Protein AF-A0A2Z3RYH3-F1 (afdb_monomer_lite)

pLDDT: mean 89.44, std 10.67, range [57.53, 98.12]

InterPro domains:
  IPR046177 Domain of unknown function DUF6186 [PF19684] (4-62)

Organism: NCBI:txid1987356

Secondary structure (DSSP, 8-state):
-HHHHHHHHHHHHHHHHHHHHHHHHH-TTTS--HHHHHHHHTTSHHHHHHHHHHHHHHHHHHHTS-------

Sequence (72 aa):
MIWNLVAAGYAVIALIAIGVEIFAQRKPDTVAPIGDMLDHVMKSRTTRVAVIAAWWWFGWHFAFADTVQLNL

Radius of gyration: 18.24 Å; chains: 1; bounding box: 45×13×46 Å

Structure (mmCIF, N/CA/C/O backbone):
data_AF-A0A2Z3RYH3-F1
#
_entry.id   AF-A0A2Z3RYH3-F1
#
loop_
_atom_site.group_PDB
_atom_site.id
_atom_site.type_symbol
_atom_site.label_atom_id
_atom_site.label_alt_id
_atom_site.label_comp_id
_atom_site.label_asym_id
_atom_site.label_entity_id
_atom_site.label_seq_id
_atom_site.pdbx_PDB_ins_code
_atom_site.Cartn_x
_atom_site.Cartn_y
_atom_site.Cartn_z
_atom_site.occupancy
_atom_site.B_iso_or_equiv
_atom_site.auth_seq_id
_atom_site.auth_comp_id
_atom_site.auth_asym_id
_atom_site.auth_atom_id
_atom_site.pdbx_PDB_model_num
ATOM 1 N N . MET A 1 1 ? 6.428 -3.869 -26.094 1.00 64.50 1 MET A N 1
ATOM 2 C CA . MET A 1 1 ? 5.389 -4.918 -25.947 1.00 64.50 1 MET A CA 1
ATOM 3 C C . MET A 1 1 ? 5.215 -5.372 -24.493 1.00 64.50 1 MET A C 1
ATOM 5 O O . MET A 1 1 ? 4.093 -5.342 -24.014 1.00 64.50 1 MET A O 1
ATOM 9 N N . ILE A 1 2 ? 6.294 -5.692 -23.758 1.00 83.94 2 ILE A N 1
ATOM 10 C CA . ILE A 1 2 ? 6.246 -6.104 -22.332 1.00 83.94 2 ILE A CA 1
ATOM 11 C C . ILE A 1 2 ? 5.717 -4.991 -21.407 1.00 83.94 2 ILE A C 1
ATOM 13 O O . ILE A 1 2 ? 4.941 -5.263 -20.499 1.00 83.94 2 ILE A O 1
ATOM 17 N N . TRP A 1 3 ? 6.067 -3.730 -21.684 1.00 89.31 3 TRP A N 1
ATOM 18 C CA . TRP A 1 3 ? 5.622 -2.568 -20.902 1.00 89.31 3 TRP A CA 1
ATOM 19 C C . TRP A 1 3 ? 4.100 -2.492 -20.719 1.00 89.31 3 TRP A C 1
ATOM 21 O O . TRP A 1 3 ? 3.627 -2.283 -19.610 1.00 89.31 3 TRP A O 1
ATOM 31 N N . ASN A 1 4 ? 3.328 -2.734 -21.783 1.00 92.06 4 ASN A N 1
ATOM 32 C CA . ASN A 1 4 ? 1.865 -2.667 -21.729 1.00 92.06 4 ASN A CA 1
ATOM 33 C C . ASN A 1 4 ? 1.281 -3.770 -20.840 1.00 92.06 4 ASN A C 1
ATOM 35 O O . ASN A 1 4 ? 0.289 -3.546 -20.160 1.00 92.06 4 ASN A O 1
ATOM 39 N N . LEU A 1 5 ? 1.915 -4.945 -20.831 1.00 92.00 5 LEU A N 1
ATOM 40 C CA . LEU A 1 5 ? 1.545 -6.076 -19.982 1.00 92.00 5 LEU A CA 1
ATOM 41 C C . LEU A 1 5 ? 1.811 -5.767 -18.507 1.00 92.00 5 LEU A C 1
ATOM 43 O O . LEU A 1 5 ? 0.950 -5.995 -17.662 1.00 92.00 5 LEU A O 1
ATOM 47 N N . VAL A 1 6 ? 2.978 -5.190 -18.216 1.00 94.81 6 VAL A N 1
ATOM 48 C CA . VAL A 1 6 ? 3.350 -4.760 -16.863 1.00 94.81 6 VAL A CA 1
ATOM 49 C C . VAL A 1 6 ? 2.406 -3.658 -16.379 1.00 94.81 6 VAL A C 1
ATOM 51 O O . VAL A 1 6 ? 1.817 -3.780 -15.306 1.00 94.81 6 VAL A O 1
ATOM 54 N N . ALA A 1 7 ? 2.195 -2.622 -17.193 1.00 95.69 7 ALA A N 1
ATOM 55 C CA . ALA A 1 7 ? 1.297 -1.517 -16.877 1.00 95.69 7 ALA A CA 1
ATOM 56 C C . ALA A 1 7 ? -0.147 -1.996 -16.657 1.00 95.69 7 ALA A C 1
ATOM 58 O O . ALA A 1 7 ? -0.780 -1.602 -15.680 1.00 95.69 7 ALA A O 1
ATOM 59 N N . ALA A 1 8 ? -0.651 -2.889 -17.516 1.00 96.44 8 ALA A N 1
ATOM 60 C CA . ALA A 1 8 ? -1.977 -3.478 -17.358 1.00 96.44 8 ALA A CA 1
ATOM 61 C C . ALA A 1 8 ? -2.083 -4.317 -16.077 1.00 96.44 8 ALA A C 1
ATOM 63 O O . ALA A 1 8 ? -3.076 -4.205 -15.363 1.00 96.44 8 ALA A O 1
ATOM 64 N N . GLY A 1 9 ? -1.056 -5.106 -15.745 1.00 96.00 9 GLY A N 1
ATOM 65 C CA . GLY A 1 9 ? -1.015 -5.883 -14.506 1.00 96.00 9 GLY A CA 1
ATOM 66 C C . GLY A 1 9 ? -1.130 -4.998 -13.263 1.00 96.00 9 GLY A C 1
ATOM 67 O O . GLY A 1 9 ? -1.998 -5.229 -12.420 1.00 96.00 9 GLY A O 1
ATOM 68 N N . TYR A 1 10 ? -0.324 -3.935 -13.180 1.00 96.75 10 TYR A N 1
ATOM 69 C CA . TYR A 1 10 ? -0.415 -2.974 -12.077 1.00 96.75 10 TYR A CA 1
ATOM 70 C C . TYR A 1 10 ? -1.761 -2.244 -12.040 1.00 96.75 10 TYR A C 1
ATOM 72 O O . TYR A 1 10 ? -2.322 -2.066 -10.959 1.00 96.75 10 TYR A O 1
ATOM 80 N N . ALA A 1 11 ? -2.311 -1.866 -13.197 1.00 97.75 11 ALA A N 1
ATOM 81 C CA . ALA A 1 11 ? -3.622 -1.226 -13.269 1.00 97.75 11 ALA A CA 1
ATOM 82 C C . ALA A 1 11 ? -4.734 -2.145 -12.741 1.00 97.75 11 ALA A C 1
ATOM 84 O O . ALA A 1 11 ? -5.577 -1.697 -11.969 1.00 97.75 11 ALA A O 1
ATOM 85 N N . VAL A 1 12 ? -4.716 -3.435 -13.091 1.00 98.12 12 VAL A N 1
ATOM 86 C CA . VAL A 1 12 ? -5.684 -4.420 -12.585 1.00 98.12 12 VAL A CA 1
ATOM 87 C C . VAL A 1 12 ? -5.577 -4.564 -11.069 1.00 98.12 12 VAL A C 1
ATOM 89 O O . VAL A 1 12 ? -6.597 -4.514 -10.386 1.00 98.12 12 VAL A O 1
ATOM 92 N N . ILE A 1 13 ? -4.361 -4.680 -10.528 1.00 97.88 13 ILE A N 1
ATOM 93 C CA . ILE A 1 13 ? -4.147 -4.766 -9.075 1.00 97.88 13 ILE A CA 1
ATOM 94 C C . ILE A 1 13 ? -4.693 -3.515 -8.375 1.00 97.88 13 ILE A C 1
ATOM 96 O O . ILE A 1 13 ? -5.423 -3.635 -7.391 1.00 97.88 13 ILE A O 1
ATOM 100 N N . ALA A 1 14 ? -4.394 -2.323 -8.901 1.00 97.69 14 ALA A N 1
ATOM 101 C CA . ALA A 1 14 ? -4.882 -1.064 -8.344 1.00 97.69 14 ALA A CA 1
ATOM 102 C C . ALA A 1 14 ? -6.415 -0.971 -8.389 1.00 97.69 14 ALA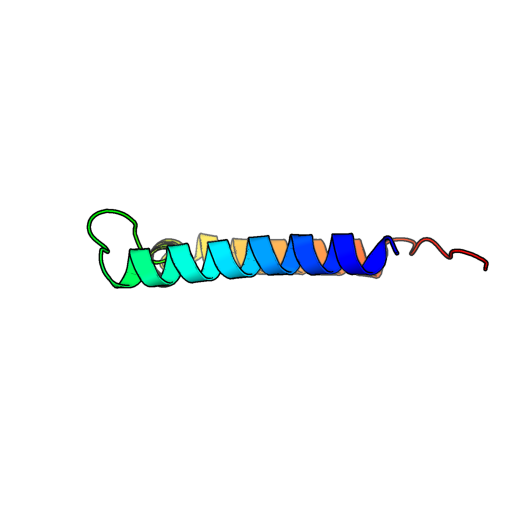 A C 1
ATOM 104 O O . ALA A 1 14 ? -7.039 -0.598 -7.397 1.00 97.69 14 ALA A O 1
ATOM 105 N N . LEU A 1 15 ? -7.036 -1.358 -9.506 1.00 98.12 15 LEU A N 1
ATOM 106 C CA . LEU A 1 15 ? -8.493 -1.363 -9.653 1.00 98.12 15 LEU A CA 1
ATOM 107 C C . LEU A 1 15 ? -9.167 -2.345 -8.692 1.00 98.12 15 LEU A C 1
ATOM 109 O O . LEU A 1 15 ? -10.190 -2.002 -8.104 1.00 98.12 15 LEU A O 1
ATOM 113 N N . ILE A 1 16 ? -8.592 -3.535 -8.496 1.00 97.75 16 ILE A N 1
ATOM 114 C CA . ILE A 1 16 ? -9.092 -4.507 -7.518 1.00 97.75 16 ILE A CA 1
ATOM 115 C C . ILE A 1 16 ? -8.979 -3.933 -6.106 1.00 97.75 16 ILE A C 1
ATOM 117 O O . ILE A 1 16 ? -9.958 -3.971 -5.367 1.00 97.75 16 ILE A O 1
ATOM 121 N N . ALA A 1 17 ? -7.827 -3.364 -5.742 1.00 96.06 17 ALA A N 1
ATOM 122 C CA . ALA A 1 17 ? -7.624 -2.766 -4.424 1.00 96.06 17 ALA A CA 1
ATOM 123 C C . ALA A 1 17 ? -8.642 -1.647 -4.146 1.00 96.06 17 ALA A C 1
ATOM 125 O O . ALA A 1 17 ? -9.289 -1.648 -3.100 1.00 96.06 17 ALA A O 1
ATOM 126 N N . ILE A 1 18 ? -8.852 -0.747 -5.111 1.00 96.81 18 ILE A N 1
ATOM 127 C CA . ILE A 1 18 ? -9.856 0.322 -5.017 1.00 96.81 18 ILE A CA 1
ATOM 128 C C . ILE A 1 18 ? -11.269 -0.265 -4.926 1.00 96.81 18 ILE A C 1
ATOM 130 O O . ILE A 1 18 ? -12.067 0.183 -4.109 1.00 96.81 18 ILE A O 1
ATOM 134 N N . GLY A 1 19 ? -11.593 -1.274 -5.737 1.00 97.06 19 GLY A N 1
ATOM 135 C CA . GLY A 1 19 ? -12.902 -1.924 -5.720 1.00 97.06 19 GLY A CA 1
ATOM 136 C C . GLY A 1 19 ? -13.213 -2.587 -4.377 1.00 97.06 19 GLY A C 1
ATOM 1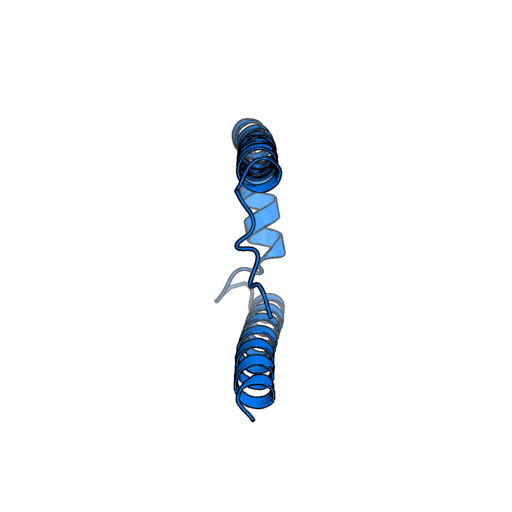37 O O . GLY A 1 19 ? -14.320 -2.429 -3.861 1.00 97.06 19 GLY A O 1
ATOM 138 N N . VAL A 1 20 ? -12.230 -3.276 -3.790 1.00 96.00 20 VAL A N 1
ATOM 139 C CA . VAL A 1 20 ? -12.334 -3.883 -2.456 1.00 96.00 20 VAL A CA 1
ATOM 140 C C . VAL A 1 20 ? -12.501 -2.811 -1.386 1.00 96.00 20 VAL A C 1
ATOM 142 O O . VAL A 1 20 ? -13.385 -2.950 -0.550 1.00 96.00 20 VAL A O 1
ATOM 145 N N . GLU A 1 21 ? -11.726 -1.729 -1.431 1.00 96.12 21 GLU A N 1
ATOM 146 C CA . GLU A 1 21 ? -11.840 -0.635 -0.462 1.00 96.12 21 GLU A CA 1
ATOM 147 C C . GLU A 1 21 ? -13.206 0.063 -0.552 1.00 96.12 21 GLU A C 1
ATOM 149 O O . GLU A 1 21 ? -13.873 0.271 0.457 1.00 96.12 21 GLU A O 1
ATOM 154 N N . ILE A 1 22 ? -13.693 0.346 -1.763 1.00 96.69 22 ILE A N 1
ATOM 155 C CA . ILE A 1 22 ? -15.038 0.901 -1.974 1.00 96.69 22 ILE A CA 1
ATOM 156 C C . ILE A 1 22 ? -16.114 -0.058 -1.444 1.00 96.69 22 ILE A C 1
ATOM 158 O O . ILE A 1 22 ? -17.119 0.379 -0.877 1.00 96.69 22 ILE A O 1
ATOM 162 N N . PHE A 1 23 ? -15.938 -1.364 -1.647 1.00 96.75 23 PHE A N 1
ATOM 163 C CA . PHE A 1 23 ? -16.851 -2.369 -1.113 1.00 96.75 23 PHE A CA 1
ATOM 164 C C . PHE A 1 23 ? -16.809 -2.411 0.419 1.00 96.75 23 PHE A C 1
ATOM 166 O O . PHE A 1 23 ? -17.871 -2.409 1.041 1.00 96.75 23 PHE A O 1
ATOM 173 N N . ALA A 1 24 ? -15.618 -2.374 1.017 1.00 95.25 24 ALA A N 1
ATOM 174 C CA . ALA A 1 24 ? -15.410 -2.337 2.461 1.00 95.25 24 ALA A CA 1
ATOM 175 C C . ALA A 1 24 ? -16.064 -1.096 3.087 1.00 95.25 24 ALA A C 1
ATOM 177 O O . ALA A 1 24 ? -16.805 -1.213 4.057 1.00 95.25 24 ALA A O 1
ATOM 178 N N . GLN A 1 25 ? -15.919 0.077 2.463 1.00 94.62 25 GLN A N 1
ATOM 179 C CA . GLN A 1 25 ? -16.585 1.308 2.905 1.00 94.62 25 GLN A CA 1
ATOM 180 C C . GLN A 1 25 ? -18.117 1.214 2.855 1.00 94.62 25 GLN A C 1
ATOM 182 O O . GLN A 1 25 ? -18.801 1.819 3.678 1.00 94.62 25 GLN A O 1
ATOM 187 N N . ARG A 1 26 ? -18.681 0.460 1.901 1.00 95.19 26 ARG A N 1
ATOM 188 C CA . ARG A 1 26 ? -20.138 0.258 1.799 1.00 95.19 26 ARG A CA 1
ATOM 189 C C . ARG A 1 26 ? -20.671 -0.866 2.684 1.00 95.19 26 ARG A C 1
ATOM 191 O O . ARG A 1 26 ? -21.854 -0.842 3.019 1.00 95.19 26 ARG A O 1
ATOM 198 N N . LYS A 1 27 ? -19.843 -1.857 3.015 1.00 93.12 27 LYS A N 1
ATOM 199 C CA . LYS A 1 27 ? -20.193 -3.011 3.856 1.00 93.12 27 LYS A CA 1
ATOM 200 C C . LYS A 1 27 ? -19.118 -3.263 4.923 1.00 93.12 27 LYS A C 1
ATOM 202 O O . LYS A 1 27 ? -18.491 -4.330 4.906 1.00 93.12 27 LYS A O 1
ATOM 207 N N . PRO A 1 28 ? -18.944 -2.325 5.872 1.00 90.00 28 PRO A N 1
ATOM 208 C CA . PRO A 1 28 ? -17.895 -2.415 6.889 1.00 90.00 28 PRO A CA 1
ATOM 209 C C . PRO A 1 28 ? -18.052 -3.645 7.795 1.00 90.00 28 PRO A C 1
ATOM 211 O O . PRO A 1 28 ? -17.063 -4.184 8.279 1.00 90.00 28 PRO A O 1
ATOM 214 N N . ASP A 1 29 ? -19.279 -4.154 7.949 1.00 92.38 29 ASP A N 1
ATOM 215 C CA . ASP A 1 29 ? -19.570 -5.355 8.743 1.00 92.38 29 ASP A CA 1
ATOM 216 C C . ASP A 1 29 ? -19.024 -6.652 8.117 1.00 92.38 29 ASP A C 1
ATOM 218 O O . ASP A 1 29 ? -18.904 -7.669 8.796 1.00 92.38 29 ASP A O 1
ATOM 222 N N . THR A 1 30 ? -18.728 -6.657 6.810 1.00 91.94 30 THR A N 1
ATOM 223 C CA . THR A 1 30 ? -18.177 -7.832 6.106 1.00 91.94 30 THR A CA 1
ATOM 224 C C . THR A 1 30 ? -16.666 -7.728 5.934 1.00 91.94 30 THR A C 1
ATOM 226 O O . THR A 1 30 ? -15.953 -8.711 6.127 1.00 91.94 30 THR A O 1
ATOM 229 N N . VAL A 1 31 ? -16.174 -6.548 5.553 1.00 91.88 31 VAL A N 1
ATOM 230 C CA . VAL A 1 31 ? -14.746 -6.267 5.372 1.00 91.88 31 VAL A CA 1
ATOM 231 C C . VAL A 1 31 ? -14.480 -4.888 5.952 1.00 91.88 31 VAL A C 1
ATOM 233 O O . VAL A 1 31 ? -15.084 -3.917 5.506 1.00 91.88 31 VAL A O 1
ATOM 236 N N . ALA A 1 32 ? -13.573 -4.797 6.924 1.00 92.69 32 ALA A N 1
ATOM 237 C CA . ALA A 1 32 ? -13.211 -3.506 7.492 1.00 92.69 32 ALA A CA 1
ATOM 238 C C . ALA A 1 32 ? -12.463 -2.647 6.444 1.00 92.69 32 ALA A C 1
ATOM 240 O O . ALA A 1 32 ? -11.584 -3.168 5.751 1.00 92.69 32 ALA A O 1
ATOM 241 N N . PRO A 1 33 ? -12.783 -1.349 6.317 1.00 95.00 33 PRO A N 1
ATOM 242 C CA . PRO A 1 33 ? -12.025 -0.422 5.481 1.00 95.00 33 PRO A CA 1
ATOM 243 C C . PRO A 1 33 ? -10.557 -0.349 5.905 1.00 95.00 33 PRO A C 1
ATOM 245 O O . PRO A 1 33 ? -10.238 -0.409 7.099 1.00 95.00 33 PRO A O 1
ATOM 248 N N . ILE A 1 34 ? -9.650 -0.158 4.945 1.00 93.31 34 ILE A N 1
ATOM 249 C CA . ILE A 1 34 ? -8.209 -0.056 5.225 1.00 93.31 34 ILE A CA 1
ATOM 250 C C . ILE A 1 34 ? -7.919 1.108 6.183 1.00 93.31 34 ILE A C 1
ATOM 252 O O . ILE A 1 34 ? -7.056 0.984 7.053 1.00 93.31 34 ILE A O 1
ATOM 256 N N . GLY A 1 35 ? -8.660 2.215 6.062 1.00 91.19 35 GLY A N 1
ATOM 257 C CA . GLY A 1 35 ? -8.548 3.363 6.967 1.00 91.19 35 GLY A CA 1
ATOM 258 C C . GLY A 1 35 ? -8.806 2.989 8.428 1.00 91.19 35 GLY A C 1
ATOM 259 O O . GLY A 1 35 ? -7.987 3.296 9.289 1.00 91.19 35 GLY A O 1
ATOM 260 N N . ASP A 1 36 ? -9.874 2.237 8.697 1.00 93.81 36 ASP A N 1
ATOM 261 C CA . ASP A 1 36 ? -10.242 1.825 10.056 1.00 93.81 36 ASP A CA 1
ATOM 262 C C . ASP A 1 36 ? -9.233 0.834 10.643 1.00 93.81 36 ASP A C 1
ATOM 264 O O . ASP A 1 36 ? -8.876 0.915 11.824 1.00 93.81 36 ASP A O 1
ATOM 268 N N . MET A 1 37 ? -8.729 -0.088 9.815 1.00 93.38 37 MET A N 1
ATOM 269 C CA . MET A 1 37 ? -7.649 -0.996 10.208 1.00 93.38 37 MET A CA 1
ATOM 270 C C . MET A 1 37 ? -6.390 -0.212 10.591 1.00 93.38 37 MET A C 1
ATOM 272 O O . MET A 1 37 ? -5.782 -0.474 11.634 1.00 93.38 37 MET A O 1
ATOM 276 N N . LEU A 1 38 ? -6.006 0.765 9.765 1.00 92.94 38 LEU A N 1
ATOM 277 C CA . LEU A 1 38 ? -4.832 1.592 10.006 1.00 92.94 38 LEU A CA 1
ATOM 278 C C . LEU A 1 38 ? -5.005 2.432 11.273 1.00 92.94 38 LEU A C 1
ATOM 280 O O . LEU A 1 38 ? -4.116 2.420 12.123 1.00 92.94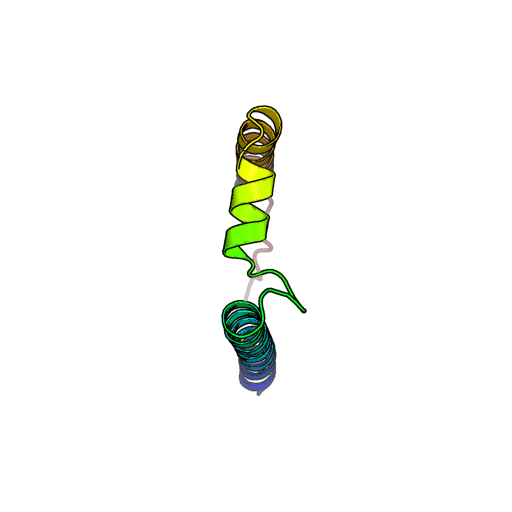 38 LEU A O 1
ATOM 284 N N . ASP A 1 39 ? -6.151 3.084 11.452 1.00 94.69 39 ASP A N 1
ATOM 285 C CA . ASP A 1 39 ? -6.470 3.856 12.654 1.00 94.69 39 ASP A CA 1
ATOM 286 C C . ASP A 1 39 ? -6.423 2.990 13.910 1.00 94.69 39 ASP A C 1
ATOM 288 O O . ASP A 1 39 ? -5.879 3.402 14.940 1.00 94.69 39 ASP A O 1
ATOM 292 N N . HIS A 1 40 ? -6.942 1.764 13.836 1.00 94.12 40 HIS A N 1
ATOM 293 C CA . HIS A 1 40 ? -6.884 0.820 14.943 1.00 94.12 40 HIS A CA 1
ATOM 294 C C . HIS A 1 40 ? -5.437 0.481 15.319 1.00 94.12 40 HIS A C 1
ATOM 296 O O . HIS A 1 40 ? -5.049 0.595 16.485 1.00 94.12 40 HIS A O 1
ATOM 302 N N . VAL A 1 41 ? -4.616 0.115 14.336 1.00 93.62 41 VAL A N 1
ATOM 303 C CA . VAL A 1 41 ? -3.213 -0.268 14.542 1.00 93.62 41 VAL A CA 1
ATOM 304 C C . VAL A 1 41 ? -2.368 0.931 15.002 1.00 93.62 41 VAL A C 1
ATOM 306 O O . VAL A 1 41 ? -1.504 0.793 15.877 1.00 93.62 41 VAL A O 1
ATOM 309 N N . MET A 1 42 ? -2.656 2.129 14.487 1.00 94.50 42 MET A N 1
ATOM 310 C CA . MET A 1 42 ? -1.980 3.381 14.838 1.00 94.50 42 MET A CA 1
ATOM 311 C C . MET A 1 42 ? -2.365 3.932 16.216 1.00 94.50 42 MET A C 1
ATOM 313 O O . MET A 1 42 ? -1.762 4.914 16.657 1.00 94.50 42 MET A O 1
ATOM 317 N N . LYS A 1 43 ? -3.310 3.338 16.954 1.00 95.31 43 LYS A N 1
ATOM 318 C CA . LYS A 1 43 ? -3.574 3.740 18.353 1.00 95.31 43 LYS A CA 1
ATOM 319 C C . LYS A 1 43 ? -2.397 3.436 19.282 1.00 95.31 43 LYS A C 1
ATOM 321 O O . LYS A 1 43 ? -2.193 4.144 20.266 1.00 95.31 43 LYS A O 1
ATOM 326 N N . SER A 1 44 ? -1.594 2.423 18.964 1.00 94.44 44 SER A N 1
ATOM 327 C CA . SER A 1 44 ? -0.433 2.047 19.769 1.00 94.44 44 SER A CA 1
ATOM 328 C C . SER A 1 44 ? 0.776 2.937 19.472 1.00 94.44 44 SER A C 1
ATOM 330 O O . SER A 1 44 ? 1.239 3.040 18.333 1.00 94.44 44 SER A O 1
ATOM 332 N N . ARG A 1 45 ? 1.351 3.535 20.525 1.00 91.50 45 ARG A N 1
ATOM 333 C CA . ARG A 1 45 ? 2.604 4.303 20.428 1.00 91.50 45 ARG A CA 1
ATOM 334 C C . ARG A 1 45 ? 3.752 3.436 19.910 1.00 91.50 45 ARG A C 1
ATOM 336 O O . ARG A 1 45 ? 4.549 3.913 19.108 1.00 91.50 45 ARG A O 1
ATOM 343 N N . THR A 1 46 ? 3.803 2.170 20.324 1.00 95.12 46 THR A N 1
ATOM 344 C CA . THR A 1 46 ? 4.804 1.204 19.859 1.00 95.12 46 THR A CA 1
ATOM 345 C C . THR A 1 46 ? 4.697 0.999 18.359 1.00 95.12 46 THR A C 1
ATOM 347 O O . THR A 1 46 ? 5.712 1.031 17.674 1.00 95.12 46 THR A O 1
ATOM 350 N N . THR A 1 47 ? 3.480 0.871 17.826 1.00 93.44 47 THR A N 1
ATOM 351 C CA . THR A 1 47 ? 3.297 0.658 16.390 1.00 93.44 47 THR A CA 1
ATOM 352 C C . THR A 1 47 ? 3.690 1.883 15.574 1.00 93.44 47 THR A C 1
ATOM 354 O O . THR A 1 47 ? 4.344 1.738 14.548 1.00 93.44 47 THR A O 1
ATOM 357 N N . ARG A 1 48 ? 3.393 3.099 16.051 1.00 94.06 48 ARG A N 1
ATOM 358 C CA . ARG A 1 48 ? 3.865 4.334 15.396 1.00 94.06 48 ARG A CA 1
ATOM 359 C C . ARG A 1 48 ? 5.389 4.389 15.320 1.00 94.06 48 ARG A C 1
ATOM 361 O O . ARG A 1 48 ? 5.942 4.676 14.264 1.00 94.06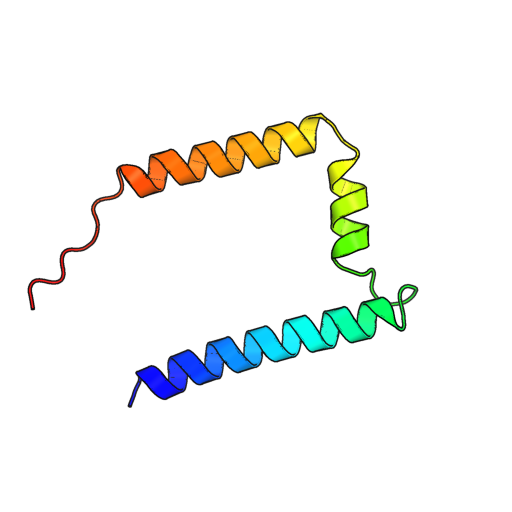 48 ARG A O 1
ATOM 368 N N . VAL A 1 49 ? 6.065 4.086 16.430 1.00 96.69 49 VAL A N 1
ATOM 369 C CA . VAL A 1 49 ? 7.535 4.035 16.470 1.00 96.69 49 VAL A CA 1
ATOM 370 C C . VAL A 1 49 ? 8.061 2.925 15.563 1.00 96.69 49 VAL A C 1
ATOM 372 O O . VAL A 1 49 ? 9.018 3.158 14.836 1.00 96.69 49 VAL A O 1
ATOM 375 N N . ALA A 1 50 ? 7.418 1.757 15.544 1.00 95.19 50 ALA A N 1
ATOM 376 C CA . ALA A 1 50 ? 7.789 0.652 14.668 1.00 95.19 50 ALA A CA 1
ATOM 377 C C . ALA A 1 50 ? 7.653 1.021 13.183 1.00 95.19 50 ALA A C 1
ATOM 379 O O . ALA A 1 50 ? 8.544 0.699 12.408 1.00 95.19 50 ALA A O 1
ATOM 380 N N . VAL A 1 51 ? 6.599 1.745 12.789 1.00 94.00 51 VAL A N 1
ATOM 381 C CA . VAL A 1 51 ? 6.436 2.243 11.413 1.00 94.00 51 VAL A CA 1
ATOM 382 C C . VAL A 1 51 ? 7.544 3.229 11.051 1.00 94.00 51 VAL A C 1
ATOM 384 O O . VAL A 1 51 ? 8.150 3.090 9.992 1.00 94.00 51 VAL A O 1
ATOM 387 N N . ILE A 1 52 ? 7.865 4.180 11.934 1.00 94.75 52 ILE A N 1
ATOM 388 C CA . ILE A 1 52 ? 8.969 5.127 11.707 1.00 94.75 52 ILE A CA 1
ATOM 389 C C . ILE A 1 52 ? 10.309 4.384 11.620 1.00 94.75 52 ILE A C 1
ATOM 391 O O . ILE A 1 52 ? 11.111 4.676 10.740 1.00 94.75 52 ILE A O 1
ATOM 395 N N . ALA A 1 53 ? 10.547 3.407 12.496 1.00 95.44 53 ALA A N 1
ATOM 396 C CA . ALA A 1 53 ? 11.765 2.604 12.503 1.00 95.44 53 ALA A CA 1
ATOM 397 C C . ALA A 1 53 ? 11.883 1.724 11.252 1.00 95.44 53 ALA A C 1
ATOM 399 O O . ALA A 1 53 ? 12.967 1.630 10.688 1.00 95.44 53 ALA A O 1
ATOM 400 N N . ALA A 1 54 ? 10.784 1.126 10.785 1.00 93.38 54 ALA A N 1
ATOM 401 C CA . ALA A 1 54 ? 10.741 0.367 9.539 1.00 93.38 54 ALA A CA 1
ATOM 402 C C . ALA A 1 54 ? 10.998 1.275 8.329 1.00 93.38 54 ALA A C 1
ATOM 404 O O . ALA A 1 54 ? 11.771 0.921 7.443 1.00 93.38 54 ALA A O 1
ATOM 405 N N . TRP A 1 55 ? 10.409 2.472 8.313 1.00 92.88 55 TRP A N 1
ATOM 406 C CA . TRP A 1 55 ? 10.666 3.461 7.268 1.00 92.88 55 TRP A CA 1
ATOM 407 C C . TRP A 1 55 ? 12.127 3.916 7.259 1.00 92.88 55 TRP A C 1
ATOM 409 O O . TRP A 1 55 ? 12.768 3.922 6.210 1.00 92.88 55 TRP A O 1
ATOM 419 N N . TRP A 1 56 ? 12.672 4.239 8.434 1.00 93.50 56 TRP A N 1
ATOM 420 C CA . TRP A 1 56 ? 14.087 4.553 8.604 1.00 93.50 56 TRP A CA 1
ATOM 421 C C . TRP A 1 56 ? 14.962 3.400 8.112 1.00 93.50 56 TRP A C 1
ATOM 423 O O . TRP A 1 56 ? 15.903 3.633 7.357 1.00 93.50 56 TRP A O 1
ATOM 433 N N . TRP A 1 57 ? 14.601 2.165 8.482 1.00 92.44 57 TRP A N 1
ATOM 434 C CA . TRP A 1 57 ? 15.275 0.938 8.073 1.00 92.44 57 TRP A CA 1
ATOM 435 C C . TRP A 1 57 ? 15.363 0.795 6.554 1.00 92.44 57 TRP A C 1
ATOM 437 O O . TRP A 1 57 ? 16.454 0.653 6.006 1.00 92.44 57 TRP A O 1
ATOM 447 N N . PHE A 1 58 ? 14.230 0.905 5.860 1.00 88.81 58 PHE A N 1
ATOM 448 C CA . PHE A 1 58 ? 14.210 0.877 4.399 1.00 88.81 58 PHE A CA 1
ATOM 449 C C . PHE A 1 58 ? 15.015 2.029 3.796 1.00 88.81 58 PHE A C 1
ATOM 451 O O . PHE A 1 58 ? 15.773 1.808 2.855 1.00 88.81 58 PHE A O 1
ATOM 458 N N . GLY A 1 59 ? 14.900 3.236 4.353 1.00 85.56 59 GLY A N 1
ATOM 459 C CA . GLY A 1 59 ? 15.609 4.415 3.866 1.00 85.56 59 GLY A CA 1
ATOM 460 C C . GLY A 1 59 ? 17.118 4.200 3.768 1.00 85.56 59 GLY A C 1
ATOM 461 O O . GLY A 1 59 ? 17.689 4.399 2.697 1.00 85.56 59 GLY A O 1
ATOM 462 N N . TRP A 1 60 ? 17.768 3.743 4.842 1.00 86.06 60 TRP A N 1
ATOM 463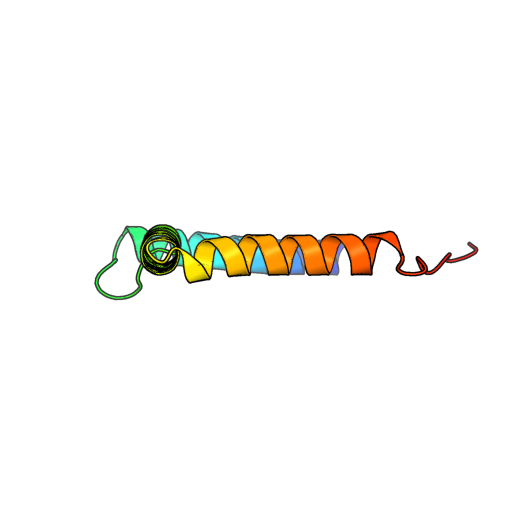 C CA . TRP A 1 60 ? 19.215 3.515 4.795 1.00 86.06 60 TRP A CA 1
ATOM 464 C C . TRP A 1 60 ? 19.588 2.301 3.933 1.00 86.06 60 TRP A C 1
ATOM 466 O O . TRP A 1 60 ? 20.574 2.361 3.204 1.00 86.06 60 TRP A O 1
ATOM 476 N N . HIS A 1 61 ? 18.786 1.234 3.932 1.00 84.12 61 HIS A N 1
ATOM 477 C CA . HIS A 1 61 ? 19.061 0.068 3.092 1.00 84.12 61 HIS A CA 1
ATOM 478 C C . HIS A 1 61 ? 18.995 0.362 1.595 1.00 84.12 61 HIS A C 1
ATOM 480 O O . HIS A 1 61 ? 19.826 -0.150 0.853 1.00 84.12 61 HIS A O 1
ATOM 486 N N . PHE A 1 62 ? 18.039 1.178 1.148 1.00 77.94 62 PHE A N 1
ATOM 487 C CA . PHE A 1 62 ? 17.917 1.548 -0.263 1.00 77.94 62 PHE A CA 1
ATOM 488 C C . PHE A 1 62 ? 18.855 2.690 -0.660 1.00 77.94 62 PHE A C 1
ATOM 490 O O . PHE A 1 62 ? 19.304 2.717 -1.801 1.00 77.94 62 PHE A O 1
ATOM 497 N N . ALA A 1 63 ? 19.191 3.607 0.255 1.00 78.00 63 ALA A N 1
ATOM 498 C CA . ALA A 1 63 ? 20.129 4.695 -0.035 1.00 78.00 63 ALA A CA 1
ATOM 499 C C . ALA A 1 63 ? 21.552 4.193 -0.324 1.00 78.00 63 ALA A C 1
ATOM 501 O O . ALA A 1 63 ? 22.259 4.796 -1.128 1.00 78.00 63 ALA A O 1
ATOM 502 N N . PHE A 1 64 ? 21.961 3.097 0.319 1.00 76.50 64 PHE A N 1
ATOM 503 C CA . PHE A 1 64 ? 23.271 2.471 0.118 1.00 76.50 64 PHE A CA 1
ATOM 504 C C . PHE A 1 64 ? 23.196 1.164 -0.677 1.00 76.50 64 PHE A C 1
ATOM 506 O O . PHE A 1 64 ? 24.198 0.460 -0.787 1.00 76.50 64 PHE A O 1
ATOM 513 N N . ALA A 1 65 ? 22.025 0.818 -1.217 1.00 71.31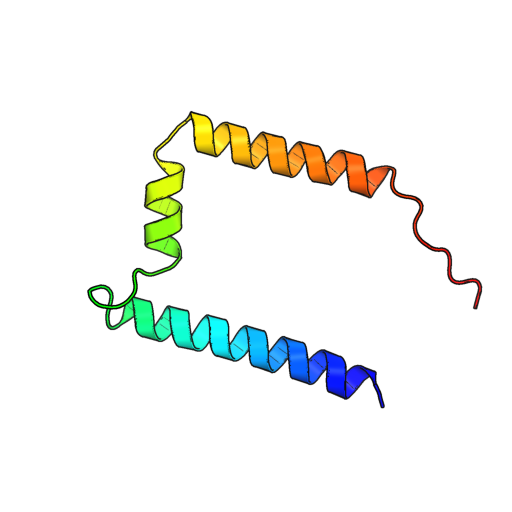 65 ALA A N 1
ATOM 514 C CA . ALA A 1 65 ? 21.923 -0.301 -2.137 1.00 71.31 65 ALA A CA 1
ATOM 515 C C . ALA A 1 65 ? 22.601 0.080 -3.454 1.00 71.31 65 ALA A C 1
ATOM 517 O O . ALA A 1 65 ? 22.254 1.093 -4.065 1.00 71.31 65 ALA A O 1
ATOM 518 N N . ASP A 1 66 ? 23.533 -0.757 -3.909 1.00 70.38 66 ASP A N 1
ATOM 519 C CA . ASP A 1 66 ? 24.072 -0.649 -5.258 1.00 70.38 66 ASP A CA 1
ATOM 520 C C . ASP A 1 66 ? 22.914 -0.764 -6.250 1.00 70.38 66 ASP A C 1
ATOM 522 O O . ASP A 1 66 ? 22.255 -1.800 -6.383 1.00 70.38 66 ASP A O 1
ATOM 526 N N . THR A 1 67 ? 22.632 0.338 -6.938 1.00 68.12 67 THR A N 1
ATOM 527 C CA . THR A 1 67 ? 21.682 0.316 -8.040 1.00 68.12 67 THR A CA 1
ATOM 528 C C . THR A 1 67 ? 22.334 -0.456 -9.177 1.00 68.12 67 THR A C 1
ATOM 530 O O . THR A 1 67 ? 23.473 -0.183 -9.555 1.00 68.12 67 THR A O 1
ATOM 533 N N . VAL A 1 68 ? 21.633 -1.462 -9.705 1.00 66.06 68 VAL A N 1
ATOM 534 C CA . VAL A 1 68 ? 22.101 -2.215 -10.870 1.00 66.06 68 VAL A CA 1
ATOM 535 C C . VAL A 1 68 ? 22.212 -1.228 -12.030 1.00 66.06 68 VAL A C 1
ATOM 537 O O . VAL A 1 68 ? 21.212 -0.876 -12.656 1.00 66.06 68 VAL A O 1
ATOM 540 N N . GLN A 1 69 ? 23.428 -0.748 -12.291 1.00 62.44 69 GLN A N 1
ATOM 541 C CA . GLN A 1 69 ? 23.738 0.029 -13.480 1.00 62.44 69 GLN A CA 1
ATOM 542 C C . GLN A 1 69 ? 23.651 -0.924 -14.669 1.00 62.44 69 GLN A C 1
ATOM 544 O O . GLN A 1 69 ? 24.601 -1.631 -15.002 1.00 62.44 69 GLN A O 1
ATOM 549 N N . LEU A 1 70 ? 22.474 -0.985 -15.288 1.00 58.75 70 LEU A N 1
ATOM 550 C CA . LEU A 1 70 ? 22.328 -1.554 -16.618 1.00 58.75 70 LEU A CA 1
ATOM 551 C C . LEU A 1 70 ? 23.111 -0.644 -17.568 1.00 58.75 70 LEU A C 1
ATOM 553 O O . LEU A 1 70 ? 22.634 0.421 -17.951 1.00 58.75 70 LEU A O 1
ATOM 557 N N . ASN A 1 71 ? 24.343 -1.045 -17.875 1.00 58.00 71 ASN A N 1
ATOM 558 C CA . ASN A 1 71 ? 25.151 -0.442 -18.925 1.00 58.00 71 ASN A CA 1
ATOM 559 C C . ASN A 1 71 ? 24.468 -0.809 -20.254 1.00 58.00 71 ASN A C 1
ATOM 561 O O . ASN A 1 71 ? 24.570 -1.953 -20.701 1.00 58.00 71 ASN A O 1
ATOM 565 N N . LEU A 1 72 ? 23.650 0.115 -20.769 1.00 57.53 72 LEU A N 1
ATOM 566 C CA . LEU A 1 72 ? 22.972 0.023 -22.066 1.00 57.53 72 LEU A CA 1
ATOM 567 C C . LEU A 1 72 ? 23.932 0.397 -23.194 1.00 57.53 72 LEU A C 1
ATOM 569 O O . LEU A 1 72 ? 24.600 1.446 -23.059 1.00 57.53 72 LEU A O 1
#

Foldseek 3Di:
DVVVVVVVVVVVVVVVLVVVLVVCVVCVVVPNHPVVVCVVQVVDPVSVVVVVVVVVVVVVCVVPDPDPPPPD